Protein AF-A0A3D0S267-F1 (afdb_monomer)

Sequence (100 aa):
PPVKWPCFYGIDFATRAELIANGLDEEEIRASIGADSLGYISIEGMIEATRQPAESLCRACFTGEYPIALPDESLLGKHLLEATLASPTLGKALPVLNNP

pLDDT: mean 83.76, std 17.26, range [32.5, 98.25]

Radius of gyration: 18.21 Å; Cα contacts (8 Å, |Δi|>4): 74; chains: 1; bounding box: 31×50×39 Å

Foldseek 3Di:
DQQQQDDPPPDDDDHNVPRPVVPDDLVRSCVVVVHPDDDDDDPVNVCVVVVDPPLPDDDCRPVVDDPDDDPDPLCDDPCNVVVVVPDPPDDDDDPPPPDD

Solvent-accessible surface area (backbone atoms only — not comparable to full-atom values): 6618 Å² total; per-residue (Å²): 80,64,57,41,38,54,54,88,85,80,52,95,60,65,56,53,87,69,32,69,51,51,82,41,55,70,67,57,47,23,58,76,73,69,46,97,72,72,84,70,54,49,68,66,59,54,36,62,74,68,77,50,59,70,92,80,45,94,50,24,34,56,73,65,59,59,96,61,86,75,70,59,73,94,76,56,65,96,53,54,65,59,54,59,68,70,41,89,79,78,86,72,80,74,78,78,78,79,73,131

Nearest PDB structures (foldseek):
  6lbp-assembly1_A  TM=9.107E-01  e=2.230E-03  Arabidopsis thaliana

Mean predicted aligned error: 9.55 Å

Structure (mmCIF, N/CA/C/O backbone):
data_AF-A0A3D0S267-F1
#
_entry.id   AF-A0A3D0S267-F1
#
loop_
_atom_site.group_PDB
_atom_site.id
_atom_site.type_symbol
_atom_site.label_atom_id
_atom_site.label_alt_id
_atom_site.label_comp_id
_atom_site.label_asym_id
_atom_site.label_entity_id
_atom_site.label_seq_id
_atom_site.pdbx_PDB_ins_code
_atom_site.Cartn_x
_atom_site.Cartn_y
_atom_site.Cartn_z
_atom_site.occupancy
_atom_site.B_iso_or_equiv
_atom_site.auth_seq_id
_atom_site.auth_comp_id
_atom_site.auth_asym_id
_atom_site.auth_atom_id
_atom_site.pdbx_PDB_model_num
ATOM 1 N N . PRO A 1 1 ? 0.889 5.366 1.067 1.00 95.25 1 PRO A N 1
ATOM 2 C CA . PRO A 1 1 ? -0.311 4.931 0.323 1.00 95.25 1 PRO A CA 1
ATOM 3 C C . PRO A 1 1 ? -0.872 3.646 0.941 1.00 95.25 1 PRO A C 1
ATOM 5 O O . PRO A 1 1 ? -0.102 2.903 1.551 1.00 95.25 1 PRO A O 1
ATOM 8 N N . PRO A 1 2 ? -2.181 3.391 0.824 1.00 96.19 2 PRO A N 1
ATOM 9 C CA . PRO A 1 2 ? -2.790 2.151 1.298 1.00 96.19 2 PRO A CA 1
ATOM 10 C C . PRO A 1 2 ? -2.243 0.938 0.538 1.00 96.19 2 PRO A C 1
ATOM 12 O O . PRO A 1 2 ? -2.134 0.961 -0.688 1.00 96.19 2 PRO A O 1
ATOM 15 N N . VAL A 1 3 ? -1.918 -0.129 1.266 1.00 96.06 3 VAL A N 1
ATOM 16 C CA . VAL A 1 3 ? -1.491 -1.410 0.691 1.00 96.06 3 VA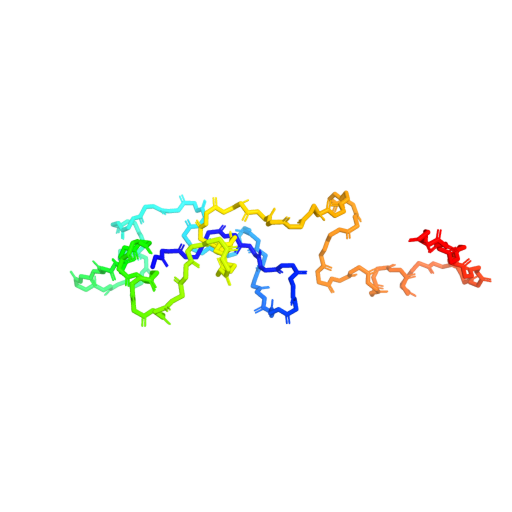L A CA 1
ATOM 17 C C . VAL A 1 3 ? -2.723 -2.188 0.236 1.00 96.06 3 VAL A C 1
ATOM 19 O O . VAL A 1 3 ? -3.509 -2.63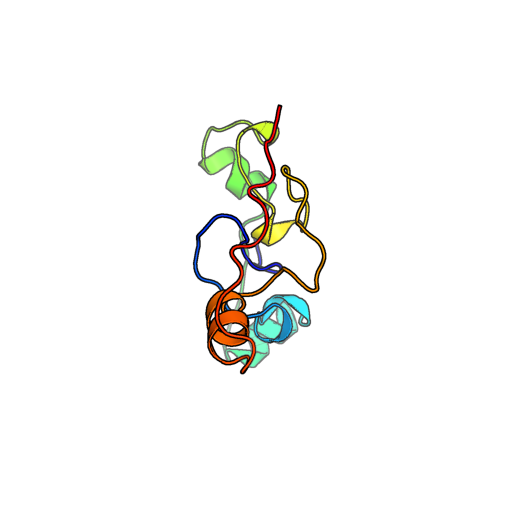5 1.067 1.00 96.06 3 VAL A O 1
ATOM 22 N N . LYS A 1 4 ? -2.888 -2.349 -1.079 1.00 94.69 4 LYS A N 1
ATOM 23 C CA . LYS A 1 4 ? -4.077 -2.979 -1.682 1.00 94.69 4 LYS A CA 1
ATOM 24 C C . LYS A 1 4 ? -3.782 -4.312 -2.365 1.00 94.69 4 LYS A C 1
ATOM 26 O O . LYS A 1 4 ? -4.703 -5.078 -2.634 1.00 94.69 4 LYS A O 1
ATOM 31 N N . TRP A 1 5 ? -2.508 -4.592 -2.633 1.00 94.44 5 TRP A N 1
ATOM 32 C CA . TRP A 1 5 ? -2.080 -5.753 -3.401 1.00 94.44 5 TRP A CA 1
ATOM 33 C C . TRP A 1 5 ? -0.964 -6.523 -2.679 1.00 94.44 5 TRP A C 1
ATOM 35 O O . TRP A 1 5 ? -0.092 -5.896 -2.067 1.00 94.44 5 TRP A O 1
ATOM 45 N N . PRO A 1 6 ? -0.967 -7.868 -2.734 1.00 93.12 6 PRO A N 1
ATOM 46 C CA . PRO A 1 6 ? 0.081 -8.689 -2.133 1.00 93.12 6 PRO A CA 1
ATOM 47 C C . PRO A 1 6 ? 1.413 -8.546 -2.880 1.00 93.12 6 PRO A C 1
ATOM 49 O O . PRO A 1 6 ? 1.452 -8.274 -4.078 1.00 93.12 6 PRO A O 1
ATOM 52 N N . CYS A 1 7 ? 2.537 -8.754 -2.201 1.00 92.12 7 CYS A N 1
ATOM 53 C CA . CYS A 1 7 ? 3.830 -8.798 -2.878 1.00 92.12 7 CYS A CA 1
ATOM 54 C C . CYS A 1 7 ? 4.093 -10.196 -3.461 1.00 92.12 7 CYS A C 1
ATOM 56 O O . CYS A 1 7 ? 3.888 -11.197 -2.782 1.00 92.12 7 CYS A O 1
ATOM 58 N N . PHE A 1 8 ? 4.624 -10.261 -4.685 1.00 90.00 8 PHE A N 1
ATOM 59 C CA . PHE A 1 8 ? 5.070 -11.514 -5.318 1.00 90.00 8 PHE A CA 1
ATOM 60 C C . PHE A 1 8 ? 6.594 -11.597 -5.486 1.00 90.00 8 PHE A C 1
ATOM 62 O O . PHE A 1 8 ? 7.104 -12.532 -6.092 1.00 90.00 8 PHE A O 1
ATOM 69 N N . TYR A 1 9 ? 7.337 -10.629 -4.940 1.00 90.00 9 TYR A N 1
ATOM 70 C CA . TYR A 1 9 ? 8.796 -10.524 -5.080 1.00 90.00 9 TYR A CA 1
ATOM 71 C C . TYR A 1 9 ? 9.541 -10.810 -3.768 1.00 90.00 9 TYR A C 1
ATOM 73 O O . TYR A 1 9 ? 10.648 -10.323 -3.558 1.00 90.00 9 TYR A O 1
ATOM 81 N N . GLY A 1 10 ? 8.930 -11.599 -2.878 1.00 86.81 10 GLY A N 1
ATOM 82 C CA . GLY A 1 10 ? 9.598 -12.153 -1.696 1.00 86.81 10 GLY A CA 1
ATOM 83 C C . GLY A 1 10 ? 9.335 -11.442 -0.367 1.00 86.81 10 GLY A C 1
ATOM 84 O O . GLY A 1 10 ? 9.944 -11.818 0.630 1.00 86.81 10 GLY A O 1
ATOM 85 N N . ILE A 1 11 ? 8.433 -10.455 -0.314 1.00 91.19 11 ILE A N 1
ATOM 86 C CA . ILE A 1 11 ? 7.963 -9.889 0.961 1.00 91.19 11 ILE A CA 1
ATOM 87 C C . ILE A 1 11 ? 6.694 -10.630 1.397 1.00 91.19 11 ILE A C 1
ATOM 89 O O . ILE A 1 11 ? 5.750 -10.731 0.615 1.00 91.19 11 ILE A O 1
ATOM 93 N N . ASP A 1 12 ? 6.665 -11.132 2.634 1.00 90.25 12 ASP A N 1
ATOM 94 C CA . ASP A 1 12 ? 5.509 -11.858 3.179 1.00 90.25 12 ASP A CA 1
ATOM 95 C C . ASP A 1 12 ? 4.339 -10.899 3.437 1.00 90.25 12 ASP A C 1
ATOM 97 O O . ASP A 1 12 ? 4.449 -9.957 4.224 1.00 90.25 12 ASP A O 1
ATOM 101 N N . PHE A 1 13 ? 3.230 -11.122 2.737 1.00 90.69 13 PHE A N 1
ATOM 102 C CA . PHE A 1 13 ? 1.997 -10.345 2.829 1.00 90.69 13 PHE A CA 1
ATOM 103 C C . PHE A 1 13 ? 0.838 -11.283 3.165 1.00 90.69 13 PHE A C 1
ATOM 105 O O . PHE A 1 13 ? 0.846 -12.460 2.799 1.00 90.69 13 PHE A O 1
ATOM 112 N N . ALA A 1 14 ? -0.192 -10.733 3.809 1.00 88.88 14 ALA A N 1
ATOM 113 C CA . ALA A 1 14 ? -1.486 -11.399 3.897 1.00 88.88 14 ALA A CA 1
ATOM 114 C C . ALA A 1 14 ? -2.092 -11.588 2.493 1.00 88.88 14 ALA A C 1
ATOM 116 O O . ALA A 1 14 ? -1.694 -10.923 1.527 1.00 88.88 14 ALA A O 1
ATOM 117 N N . THR A 1 15 ? -3.067 -12.488 2.368 1.00 86.94 15 THR A N 1
ATOM 118 C CA . THR A 1 15 ? -3.790 -12.652 1.105 1.00 86.94 15 THR A CA 1
ATOM 119 C C . THR A 1 15 ? -4.514 -11.361 0.739 1.00 86.94 15 THR A C 1
ATOM 121 O O . THR A 1 15 ? -4.833 -10.527 1.587 1.00 86.94 15 THR A O 1
ATOM 124 N N . ARG A 1 16 ? -4.834 -11.193 -0.546 1.00 86.62 16 ARG A N 1
ATOM 125 C CA . ARG A 1 16 ? -5.533 -9.995 -1.020 1.00 86.62 16 ARG A CA 1
ATOM 126 C C . ARG A 1 16 ? -6.858 -9.751 -0.278 1.00 86.62 16 ARG A C 1
ATOM 128 O O . ARG A 1 16 ? -7.189 -8.604 -0.002 1.00 86.62 16 ARG A O 1
ATOM 135 N N . ALA A 1 17 ? -7.586 -10.811 0.072 1.00 88.31 17 ALA A N 1
ATOM 136 C CA . ALA A 1 17 ? -8.840 -10.719 0.823 1.00 88.31 17 ALA A CA 1
ATOM 137 C C . ALA A 1 17 ? -8.647 -10.269 2.284 1.00 88.31 17 ALA A C 1
ATOM 139 O O . ALA A 1 17 ? -9.554 -9.685 2.865 1.00 88.31 17 ALA A O 1
ATOM 140 N N . GLU A 1 18 ? -7.474 -10.515 2.864 1.00 91.12 18 GLU A N 1
ATOM 141 C CA . GLU A 1 18 ? -7.138 -10.147 4.245 1.00 91.12 18 GLU A CA 1
ATOM 142 C C . GLU A 1 18 ? -6.560 -8.727 4.358 1.00 91.12 18 GLU A C 1
ATOM 144 O O . GLU A 1 18 ? -6.434 -8.190 5.459 1.00 91.12 18 GLU A O 1
ATOM 149 N N . LEU A 1 19 ? -6.208 -8.089 3.236 1.00 93.56 19 LEU A N 1
ATOM 150 C CA . LEU A 1 19 ? -5.753 -6.702 3.227 1.00 93.56 19 LEU A CA 1
ATOM 151 C C . LEU A 1 19 ? -6.932 -5.753 3.468 1.00 93.56 19 LEU A C 1
ATOM 153 O O . LEU A 1 19 ? -7.804 -5.595 2.616 1.00 93.56 19 LEU A O 1
ATOM 157 N N . ILE A 1 20 ? -6.902 -5.042 4.596 1.00 95.38 20 ILE A N 1
ATOM 158 C CA . ILE A 1 20 ? -7.968 -4.119 5.013 1.00 95.38 20 ILE A CA 1
ATOM 159 C C . ILE A 1 20 ? -8.303 -3.055 3.954 1.00 95.38 20 ILE A C 1
ATOM 161 O O . ILE A 1 20 ? -9.465 -2.727 3.742 1.00 95.38 20 ILE A O 1
ATOM 165 N N . ALA A 1 21 ? -7.297 -2.574 3.218 1.00 94.56 21 ALA A N 1
ATOM 166 C CA . ALA A 1 21 ? -7.469 -1.534 2.208 1.00 94.56 21 ALA A CA 1
ATOM 167 C C . ALA A 1 21 ? -7.815 -2.058 0.799 1.00 94.56 21 ALA A C 1
ATOM 169 O O . ALA A 1 21 ? -7.921 -1.264 -0.138 1.00 94.56 21 ALA A O 1
ATOM 170 N N . ASN A 1 22 ? -7.973 -3.377 0.620 1.00 90.19 22 ASN A N 1
ATOM 171 C CA . ASN A 1 22 ? -8.404 -3.963 -0.655 1.00 90.19 22 ASN A CA 1
ATOM 172 C C . ASN A 1 22 ? -9.927 -3.840 -0.878 1.00 90.19 22 ASN A C 1
ATOM 174 O O . ASN A 1 22 ? -10.368 -3.920 -2.021 1.00 90.19 22 ASN A O 1
ATOM 178 N N . GLY A 1 23 ? -10.721 -3.624 0.176 1.00 82.75 23 GLY A N 1
ATOM 179 C CA . GLY A 1 23 ? -12.185 -3.532 0.074 1.00 82.75 23 GLY A CA 1
ATOM 180 C C . GLY A 1 23 ? -12.828 -2.335 0.769 1.00 82.75 23 GLY A C 1
ATOM 181 O O . GLY A 1 23 ? -13.993 -2.071 0.501 1.00 82.75 23 GLY A O 1
ATOM 182 N N . LEU A 1 24 ? -12.088 -1.631 1.627 1.00 92.62 24 LEU A N 1
ATOM 183 C CA . LEU A 1 24 ? -12.595 -0.499 2.396 1.00 92.62 24 LEU A CA 1
ATOM 184 C C . LEU A 1 24 ? -11.989 0.819 1.911 1.00 92.62 24 LEU A C 1
ATOM 186 O O . LEU A 1 24 ? -10.820 0.867 1.502 1.00 92.62 24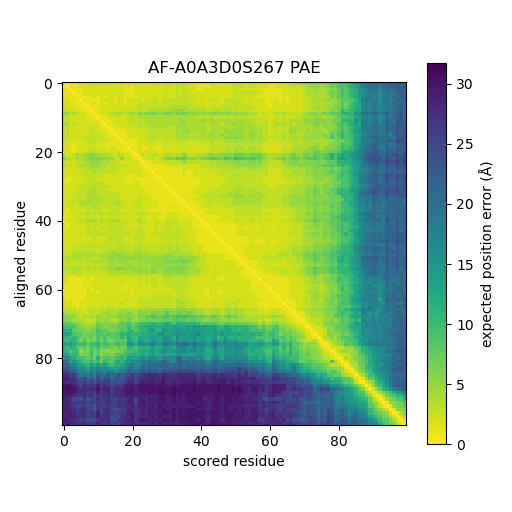 LEU A O 1
ATOM 190 N N . ASP A 1 25 ? -12.778 1.885 1.979 1.00 94.25 25 ASP A N 1
ATOM 191 C CA . ASP A 1 25 ? -12.280 3.248 1.842 1.00 94.25 25 ASP A CA 1
ATOM 192 C C . ASP A 1 25 ? -11.591 3.745 3.128 1.00 94.25 25 ASP A C 1
ATOM 194 O O . ASP A 1 25 ? -11.558 3.074 4.157 1.00 94.25 25 ASP A O 1
ATOM 198 N N . GLU A 1 26 ? -10.960 4.916 3.066 1.00 95.75 26 GLU A N 1
ATOM 199 C CA . GLU A 1 26 ? -10.178 5.448 4.187 1.00 95.75 26 GLU A CA 1
ATOM 200 C C . GLU A 1 26 ? -11.017 5.701 5.448 1.00 95.75 26 GLU A C 1
ATOM 202 O O . GLU A 1 26 ? -10.540 5.457 6.557 1.00 95.75 26 GLU A O 1
ATOM 207 N N . GLU A 1 27 ? -12.269 6.133 5.295 1.00 96.94 27 GLU A N 1
ATOM 208 C CA . GLU A 1 27 ? -13.155 6.420 6.422 1.00 96.94 27 GLU A CA 1
ATOM 209 C C . GLU A 1 27 ? -13.665 5.124 7.062 1.00 96.94 27 GLU A C 1
ATOM 211 O O . GLU A 1 27 ? -13.690 4.994 8.289 1.00 96.94 27 GLU A O 1
ATOM 216 N N . GLU A 1 28 ? -13.984 4.121 6.246 1.00 97.56 28 GLU A N 1
ATOM 217 C CA . GLU A 1 28 ? -14.319 2.774 6.704 1.00 97.56 28 GLU A CA 1
ATOM 218 C C . GLU A 1 28 ? -13.143 2.123 7.445 1.00 97.56 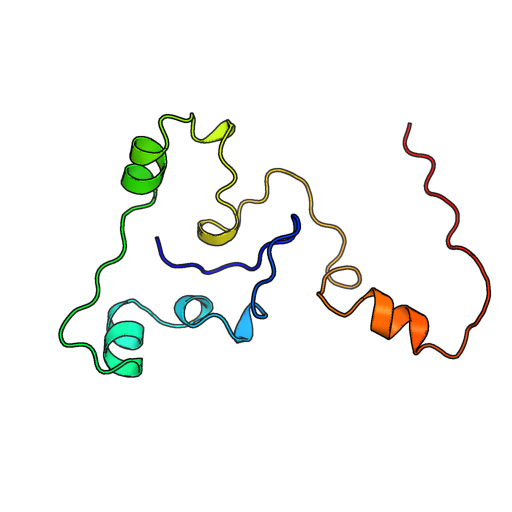28 GLU A C 1
ATOM 220 O O . GLU A 1 28 ? -13.328 1.538 8.517 1.00 97.56 28 GLU A O 1
ATOM 225 N N . ILE A 1 29 ? -11.916 2.267 6.929 1.00 97.69 29 ILE A N 1
ATOM 226 C CA . ILE A 1 29 ? -10.712 1.770 7.604 1.00 97.69 29 ILE A CA 1
ATOM 227 C C . ILE A 1 29 ? -10.531 2.492 8.939 1.00 97.69 29 ILE A C 1
ATOM 229 O O . ILE A 1 29 ? -10.362 1.820 9.958 1.00 97.69 29 ILE A O 1
ATOM 233 N N . ARG A 1 30 ? -10.612 3.831 8.965 1.00 98.25 30 ARG A N 1
ATOM 234 C CA . ARG A 1 30 ? -10.513 4.639 10.193 1.00 98.25 30 ARG A CA 1
ATOM 235 C C . ARG A 1 30 ? -11.499 4.151 11.254 1.00 98.25 30 ARG A C 1
ATOM 237 O O . ARG A 1 30 ? -11.109 3.938 12.404 1.00 98.25 30 ARG A O 1
ATOM 244 N N . ALA A 1 31 ? -12.757 3.949 10.863 1.00 98.00 31 ALA A N 1
ATOM 245 C CA . ALA A 1 31 ? -13.802 3.459 11.751 1.00 98.00 31 ALA A CA 1
ATOM 246 C C . ALA A 1 31 ? -13.511 2.034 12.250 1.00 98.00 31 ALA A C 1
ATOM 248 O O . ALA A 1 31 ? -13.646 1.771 13.444 1.00 98.00 31 ALA A O 1
ATOM 249 N N . SER A 1 32 ? -13.059 1.134 11.370 1.00 96.81 32 SER A N 1
ATOM 250 C CA . SER A 1 32 ? -12.778 -0.268 11.716 1.00 96.81 32 SER A CA 1
ATOM 251 C C . SER A 1 32 ? -11.665 -0.434 12.758 1.00 96.81 32 SER A C 1
ATOM 253 O O . SER A 1 32 ? -11.732 -1.340 13.587 1.00 96.81 32 SER A O 1
ATOM 255 N N . ILE A 1 33 ? -10.669 0.459 12.753 1.00 96.88 33 ILE A N 1
ATOM 256 C CA . ILE A 1 33 ? -9.565 0.455 13.724 1.00 96.88 33 ILE A CA 1
ATOM 257 C C . ILE A 1 33 ? -9.850 1.325 14.959 1.00 96.88 33 ILE A C 1
ATOM 259 O O . ILE A 1 33 ? -9.034 1.358 15.877 1.00 96.88 33 ILE A O 1
ATOM 263 N N . GLY A 1 34 ? -10.984 2.036 14.991 1.00 97.50 34 GLY A N 1
ATOM 264 C CA . GLY A 1 34 ? -11.380 2.905 16.102 1.00 97.50 34 GLY A CA 1
ATOM 265 C C . GLY A 1 34 ? -10.509 4.154 16.277 1.00 97.50 34 GLY A C 1
ATOM 266 O O . GLY A 1 34 ? -10.367 4.634 17.398 1.00 97.50 34 GLY A O 1
ATOM 267 N N . ALA A 1 35 ? -9.90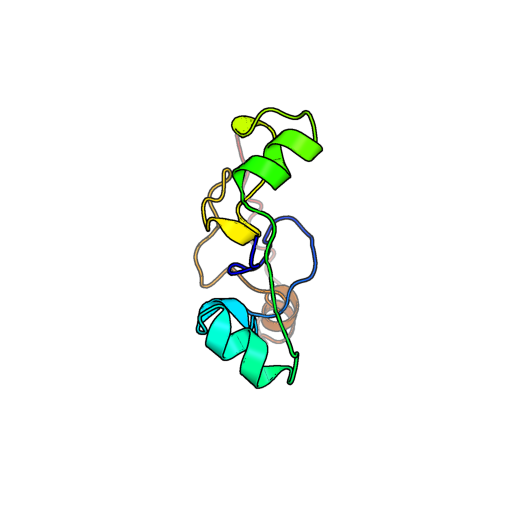1 4.666 15.204 1.00 97.88 35 ALA A N 1
ATOM 268 C CA . ALA A 1 35 ? -9.027 5.840 15.271 1.00 97.88 35 ALA A CA 1
ATOM 269 C C . ALA A 1 35 ? -9.816 7.153 15.159 1.00 97.88 35 ALA A C 1
ATOM 271 O O . ALA A 1 35 ? -10.781 7.228 14.406 1.00 97.88 35 ALA A O 1
ATOM 272 N N . ASP A 1 36 ? -9.375 8.228 15.818 1.00 98.25 36 ASP A N 1
ATOM 273 C CA . ASP A 1 36 ? -9.992 9.560 15.671 1.00 98.25 36 ASP A CA 1
ATOM 274 C C . ASP A 1 36 ? -9.768 10.164 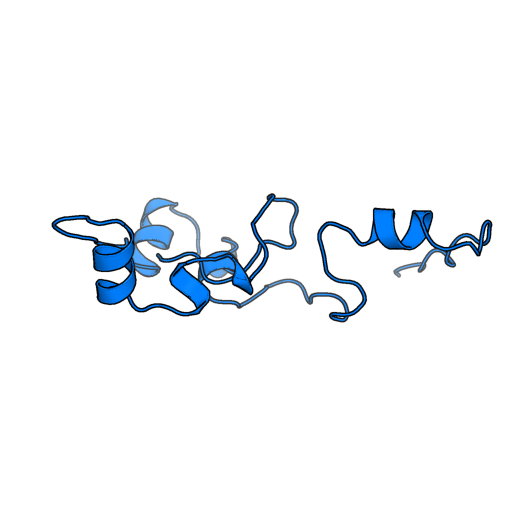14.275 1.00 98.25 36 ASP A C 1
ATOM 276 O O . ASP A 1 36 ? -10.608 10.890 13.749 1.00 98.25 36 ASP A O 1
ATOM 280 N N . SER A 1 37 ? -8.629 9.846 13.658 1.00 97.81 37 SER A N 1
ATOM 281 C CA . SER A 1 37 ? -8.274 10.247 12.297 1.00 97.81 37 SER A CA 1
ATOM 282 C C . SER A 1 37 ? -7.373 9.195 11.654 1.00 97.81 37 SER A C 1
ATOM 284 O O . SER A 1 37 ? -6.679 8.448 12.347 1.00 97.81 37 SER A O 1
ATOM 286 N N . LEU A 1 38 ? -7.390 9.139 10.327 1.00 97.81 38 LEU A N 1
ATOM 287 C CA . LEU A 1 38 ? -6.492 8.330 9.513 1.00 97.81 38 LEU A CA 1
ATOM 288 C C . LEU A 1 38 ? -6.002 9.201 8.357 1.00 97.81 38 LEU A C 1
ATOM 290 O O . LEU A 1 38 ? -6.719 10.091 7.910 1.00 97.81 38 LEU A O 1
ATOM 294 N N . GLY A 1 39 ? -4.763 8.977 7.933 1.00 96.31 39 GLY A N 1
ATOM 295 C CA . GLY A 1 39 ? -4.177 9.654 6.787 1.00 96.31 39 GLY A CA 1
ATOM 296 C C . GLY A 1 39 ? -3.120 8.771 6.148 1.00 96.31 39 GLY A C 1
ATOM 297 O O . GLY A 1 39 ? -2.190 8.316 6.820 1.00 96.31 39 GLY A O 1
ATOM 298 N N . TYR A 1 40 ? -3.234 8.537 4.844 1.00 96.94 40 TYR A N 1
ATOM 299 C CA . TYR A 1 40 ? -2.188 7.875 4.069 1.00 96.94 40 TYR A CA 1
ATOM 300 C C . TYR A 1 40 ? -1.272 8.899 3.394 1.00 96.94 40 TYR A C 1
ATOM 302 O O . TYR A 1 40 ? -1.728 9.880 2.817 1.00 96.94 40 TYR A O 1
ATOM 310 N N . ILE A 1 41 ? 0.039 8.633 3.369 1.00 96.12 41 ILE A N 1
ATOM 311 C CA . ILE A 1 41 ? 0.944 9.359 2.462 1.00 96.12 41 ILE A CA 1
ATOM 312 C C . ILE A 1 41 ? 0.535 9.099 1.003 1.00 96.12 41 ILE A C 1
ATOM 314 O O . ILE A 1 41 ? 0.186 7.963 0.660 1.00 96.12 41 ILE A O 1
ATOM 318 N N . SER A 1 42 ? 0.597 10.119 0.143 1.00 96.56 42 SER A N 1
ATOM 319 C CA . SER A 1 42 ? 0.329 9.969 -1.293 1.00 96.56 42 SER A CA 1
ATOM 320 C C . SER A 1 42 ? 1.359 9.061 -1.976 1.00 96.56 42 SER A C 1
ATOM 322 O O . SER A 1 42 ? 2.440 8.790 -1.440 1.00 96.56 42 SER A O 1
ATOM 324 N N . ILE A 1 43 ? 1.027 8.548 -3.165 1.00 95.81 43 ILE A N 1
ATOM 325 C CA . ILE A 1 43 ? 1.978 7.753 -3.956 1.00 95.81 43 ILE A CA 1
ATOM 326 C C . ILE A 1 43 ? 3.153 8.635 -4.381 1.00 95.81 43 ILE A C 1
ATOM 328 O O . ILE A 1 43 ? 4.302 8.210 -4.285 1.00 95.81 43 ILE A O 1
ATOM 332 N N . GLU A 1 44 ? 2.865 9.866 -4.785 1.00 96.44 44 GLU A N 1
ATOM 333 C CA . GLU A 1 44 ? 3.823 10.869 -5.238 1.00 96.44 44 GLU A CA 1
ATOM 334 C C . GLU A 1 44 ? 4.779 11.250 -4.106 1.00 96.44 44 GLU A C 1
ATOM 336 O O . GLU A 1 44 ?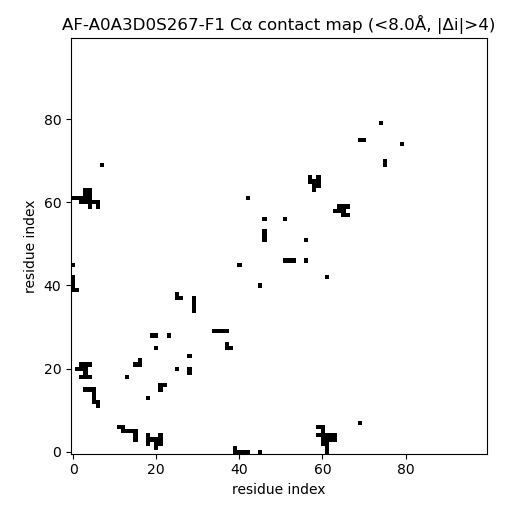 5.994 11.178 -4.280 1.00 96.44 44 GLU A O 1
ATOM 341 N N . GLY A 1 45 ? 4.247 11.543 -2.914 1.00 97.19 45 GLY A N 1
ATOM 342 C CA . GLY A 1 45 ? 5.061 11.870 -1.743 1.00 97.19 45 GLY A CA 1
ATOM 343 C C . GLY A 1 45 ? 5.930 10.695 -1.292 1.00 97.19 45 GLY A C 1
ATOM 344 O O . GLY A 1 45 ? 7.077 10.883 -0.890 1.00 97.19 45 GLY A O 1
ATOM 345 N N . MET A 1 46 ? 5.424 9.461 -1.414 1.00 96.94 46 MET A N 1
ATOM 346 C CA . MET A 1 46 ? 6.227 8.263 -1.168 1.00 96.94 46 MET A CA 1
ATOM 347 C C . MET A 1 46 ? 7.367 8.120 -2.190 1.00 96.94 46 MET A C 1
ATOM 349 O O . MET A 1 46 ? 8.478 7.793 -1.784 1.00 96.94 46 MET A O 1
ATOM 353 N N . ILE A 1 47 ? 7.130 8.364 -3.489 1.00 96.75 47 ILE A N 1
ATOM 354 C CA . ILE A 1 47 ? 8.186 8.339 -4.526 1.00 96.75 47 ILE A CA 1
ATOM 355 C C . ILE A 1 47 ? 9.267 9.353 -4.190 1.00 96.75 47 ILE A C 1
ATOM 357 O O . ILE A 1 47 ? 10.439 8.991 -4.085 1.00 96.75 47 ILE A O 1
ATOM 361 N N . GLU A 1 48 ? 8.861 10.605 -3.995 1.00 97.06 48 GLU A N 1
ATOM 362 C CA . GLU A 1 48 ? 9.763 11.725 -3.754 1.00 97.06 48 GLU A CA 1
ATOM 363 C C . GLU A 1 48 ? 10.682 11.449 -2.557 1.00 97.06 48 GLU A C 1
ATOM 365 O O . GLU A 1 48 ? 11.902 11.607 -2.654 1.00 97.06 48 GLU A O 1
ATOM 370 N N . ALA A 1 49 ? 10.123 10.914 -1.467 1.00 97.31 49 ALA A N 1
ATOM 371 C CA . ALA A 1 49 ? 10.870 10.573 -0.260 1.00 97.31 49 ALA A CA 1
ATOM 372 C C . ALA A 1 49 ? 11.986 9.534 -0.490 1.00 97.31 49 ALA A C 1
ATOM 374 O O . ALA A 1 49 ? 13.009 9.566 0.197 1.00 97.31 49 ALA A O 1
ATOM 375 N N . THR A 1 50 ? 11.832 8.624 -1.460 1.00 96.19 50 THR A N 1
ATOM 376 C CA . THR A 1 50 ? 12.869 7.621 -1.771 1.00 96.19 50 THR A CA 1
ATOM 377 C C . THR A 1 50 ? 14.050 8.191 -2.553 1.00 96.19 50 THR A C 1
ATOM 379 O O . THR A 1 50 ? 15.114 7.570 -2.571 1.00 96.19 50 THR A O 1
ATOM 382 N N . ARG A 1 51 ? 13.888 9.360 -3.194 1.00 96.44 51 ARG A N 1
ATOM 383 C CA . ARG A 1 51 ? 14.842 9.929 -4.165 1.00 96.44 51 ARG A CA 1
ATOM 384 C C . ARG A 1 51 ? 15.178 8.979 -5.325 1.00 96.44 51 ARG A C 1
ATOM 386 O O . ARG A 1 51 ? 16.250 9.088 -5.917 1.00 96.44 51 ARG A O 1
ATOM 393 N N . GLN A 1 52 ? 14.275 8.050 -5.637 1.00 95.69 52 GLN A N 1
ATOM 394 C CA . GLN A 1 52 ? 14.378 7.135 -6.771 1.00 95.69 52 GLN A CA 1
ATOM 395 C C . GLN A 1 52 ? 13.335 7.502 -7.835 1.00 95.69 52 GLN A C 1
ATOM 397 O O . GLN A 1 52 ? 12.215 7.878 -7.476 1.00 95.69 52 GLN A O 1
ATOM 402 N N . PRO A 1 53 ? 13.656 7.364 -9.134 1.00 94.19 53 PRO A N 1
ATOM 403 C CA . PRO A 1 53 ? 12.661 7.455 -10.198 1.00 94.19 53 PRO A CA 1
ATOM 404 C C . PRO A 1 53 ? 11.547 6.422 -10.008 1.00 94.19 53 PRO A C 1
ATOM 406 O O . PRO A 1 53 ? 11.788 5.312 -9.518 1.00 94.19 53 PRO A O 1
ATOM 409 N N . ALA A 1 54 ? 10.326 6.760 -10.423 1.00 92.88 54 ALA A N 1
ATOM 410 C CA . ALA A 1 54 ? 9.168 5.889 -10.254 1.00 92.88 54 ALA A CA 1
ATOM 411 C C . ALA A 1 54 ? 9.337 4.543 -10.981 1.00 92.88 54 ALA A C 1
ATOM 413 O O . ALA A 1 54 ? 8.861 3.518 -10.496 1.00 92.88 54 ALA A O 1
ATOM 414 N N . GLU A 1 55 ? 10.060 4.550 -12.097 1.00 92.25 55 GLU A N 1
ATOM 415 C CA . GLU A 1 55 ? 10.346 3.413 -12.972 1.00 92.25 55 GLU A CA 1
ATOM 416 C C . GLU A 1 55 ? 11.359 2.442 -12.351 1.00 92.25 55 GLU A C 1
ATOM 418 O O . GLU A 1 55 ? 11.416 1.274 -12.721 1.00 92.25 55 GLU A O 1
ATOM 423 N N . SER A 1 56 ? 12.163 2.918 -11.395 1.00 94.19 56 SER A N 1
ATOM 424 C CA . SER A 1 56 ? 13.162 2.122 -10.666 1.00 94.19 56 SER A CA 1
ATOM 425 C C . SER A 1 56 ? 12.700 1.742 -9.255 1.00 94.19 56 SER A C 1
ATOM 427 O O . SER A 1 56 ? 13.470 1.181 -8.478 1.00 94.19 56 SER A O 1
ATOM 429 N N . LEU A 1 57 ? 11.442 2.035 -8.913 1.00 94.19 57 LEU A N 1
ATOM 430 C CA . LEU A 1 57 ? 10.849 1.743 -7.616 1.00 94.19 57 LEU A CA 1
ATOM 431 C C . LEU A 1 57 ? 9.617 0.856 -7.794 1.00 94.19 57 LEU A C 1
ATOM 433 O O . LEU A 1 57 ? 8.581 1.303 -8.287 1.00 94.19 57 LEU A O 1
ATOM 437 N N . CYS A 1 58 ? 9.698 -0.392 -7.327 1.00 94.88 58 CYS A N 1
ATOM 438 C CA . CYS A 1 58 ? 8.531 -1.267 -7.296 1.00 94.88 58 CYS A CA 1
ATOM 439 C C . CYS A 1 58 ? 7.428 -0.650 -6.421 1.00 94.88 58 CYS A C 1
ATOM 441 O O . CYS A 1 58 ? 7.638 -0.341 -5.248 1.00 94.88 58 CYS A O 1
ATOM 443 N N . ARG A 1 59 ? 6.240 -0.492 -7.008 1.00 96.00 59 ARG A N 1
ATOM 444 C CA . ARG A 1 59 ? 5.053 0.116 -6.384 1.00 96.00 59 ARG A CA 1
ATOM 445 C C . ARG A 1 59 ? 3.805 -0.755 -6.452 1.00 96.00 59 ARG A C 1
ATOM 447 O O . ARG A 1 59 ? 2.725 -0.318 -6.058 1.00 96.00 59 ARG A O 1
ATOM 454 N N . ALA A 1 60 ? 3.975 -1.998 -6.888 1.00 95.62 60 ALA A N 1
ATOM 455 C CA . ALA A 1 60 ? 2.882 -2.909 -7.184 1.00 95.62 60 ALA A CA 1
ATOM 456 C C . ALA A 1 60 ? 1.960 -3.155 -5.980 1.00 95.62 60 ALA A C 1
ATOM 458 O O . ALA A 1 60 ? 0.750 -3.195 -6.148 1.00 95.62 60 ALA A O 1
ATOM 459 N N . CYS A 1 61 ? 2.494 -3.205 -4.753 1.00 95.38 61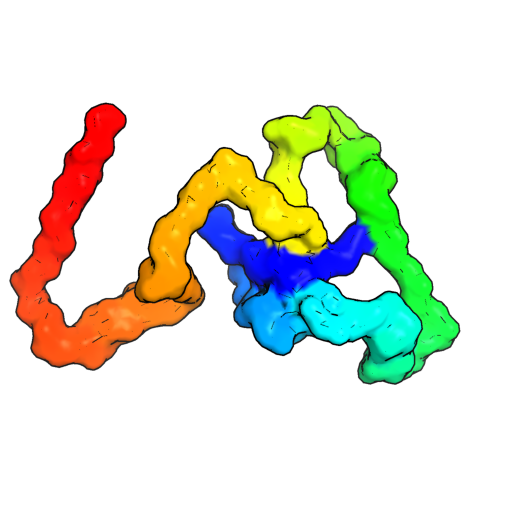 CYS A N 1
ATOM 460 C CA . CYS A 1 61 ? 1.680 -3.392 -3.543 1.00 95.38 61 CYS A CA 1
ATOM 461 C C . CYS A 1 61 ? 0.636 -2.275 -3.318 1.00 95.38 61 CYS A C 1
ATOM 463 O O . CYS A 1 61 ? -0.341 -2.464 -2.590 1.00 95.38 61 CYS A O 1
ATOM 465 N N . PHE A 1 62 ? 0.835 -1.109 -3.939 1.00 95.38 62 PHE A N 1
ATOM 466 C CA . PHE A 1 62 ? -0.055 0.047 -3.851 1.00 95.38 62 PHE A CA 1
ATOM 467 C C . PHE A 1 62 ? -0.872 0.245 -5.134 1.00 95.38 62 PHE A C 1
ATOM 469 O O . PHE A 1 62 ? -2.064 0.531 -5.051 1.00 95.38 62 PHE A O 1
ATOM 476 N N . THR A 1 63 ? -0.252 0.085 -6.310 1.00 94.38 63 THR A N 1
ATOM 477 C CA . THR A 1 63 ? -0.883 0.365 -7.615 1.00 94.38 63 THR A CA 1
ATOM 478 C C . THR A 1 63 ? -1.517 -0.855 -8.278 1.00 94.38 63 THR A C 1
ATOM 480 O O . THR A 1 63 ? -2.434 -0.702 -9.074 1.00 94.38 63 THR A O 1
ATOM 483 N N . GLY A 1 64 ? -1.045 -2.061 -7.963 1.00 93.19 64 GLY A N 1
ATOM 484 C CA . GLY A 1 64 ? -1.369 -3.289 -8.695 1.00 93.19 64 GLY A CA 1
ATOM 485 C C . GLY A 1 64 ? -0.587 -3.455 -10.000 1.00 93.19 64 GLY A C 1
ATOM 486 O O . GLY A 1 64 ? -0.768 -4.445 -10.700 1.00 93.19 64 GLY A O 1
ATOM 487 N N . GLU A 1 65 ? 0.301 -2.515 -10.331 1.00 93.50 65 GLU A N 1
ATOM 488 C CA . GLU A 1 65 ? 1.127 -2.567 -11.537 1.00 93.50 65 GLU A CA 1
ATOM 489 C C . GLU A 1 65 ? 2.440 -3.291 -11.232 1.00 93.50 65 GLU A C 1
ATOM 491 O O . GLU A 1 65 ? 3.356 -2.732 -10.621 1.00 93.50 65 GLU A O 1
ATOM 496 N N . TYR A 1 66 ? 2.523 -4.556 -11.642 1.00 92.62 66 TYR A N 1
ATOM 497 C CA . TYR A 1 66 ? 3.711 -5.390 -11.479 1.00 92.62 66 TYR A CA 1
ATOM 498 C C . TYR A 1 66 ? 4.633 -5.226 -12.696 1.00 92.62 66 TYR A C 1
ATOM 500 O O . TYR A 1 66 ? 4.236 -5.592 -13.801 1.00 92.62 66 TYR A O 1
ATOM 508 N N . PRO A 1 67 ? 5.869 -4.707 -12.524 1.00 88.75 67 PRO A N 1
ATOM 509 C CA . PRO A 1 67 ? 6.787 -4.491 -13.650 1.00 88.75 67 PRO A CA 1
ATOM 510 C C . PRO A 1 67 ? 7.262 -5.786 -14.318 1.00 88.75 67 PRO A C 1
ATOM 512 O O . PRO A 1 67 ? 7.706 -5.771 -15.462 1.00 88.75 67 PRO A O 1
ATOM 515 N N . ILE A 1 68 ? 7.197 -6.899 -13.587 1.00 89.50 68 ILE A N 1
ATOM 516 C CA . ILE A 1 68 ? 7.513 -8.238 -14.067 1.00 89.50 68 ILE A CA 1
ATOM 517 C C . ILE A 1 68 ? 6.192 -8.996 -14.118 1.00 89.50 68 ILE A C 1
ATOM 519 O O . ILE A 1 68 ? 5.426 -8.978 -13.154 1.00 89.50 68 ILE A O 1
ATOM 523 N N . ALA A 1 69 ? 5.927 -9.646 -15.251 1.00 87.31 69 ALA A N 1
ATOM 524 C CA . ALA A 1 69 ? 4.717 -10.430 -15.426 1.00 87.31 69 ALA A CA 1
ATOM 525 C C . ALA A 1 69 ? 4.621 -11.509 -14.343 1.00 87.31 69 ALA A C 1
ATOM 527 O O . ALA A 1 69 ? 5.582 -12.234 -14.072 1.00 87.31 69 ALA A O 1
ATOM 528 N N . LEU A 1 70 ? 3.446 -11.599 -13.731 1.00 86.06 70 LEU A N 1
ATOM 529 C CA . LEU A 1 70 ? 3.149 -12.652 -12.777 1.00 86.06 70 LEU A CA 1
ATOM 530 C C . LEU A 1 70 ? 2.797 -13.943 -13.531 1.00 86.06 70 LEU A C 1
ATOM 532 O O . LEU A 1 70 ? 2.215 -13.870 -14.618 1.00 86.06 70 LEU A O 1
ATOM 536 N N . PRO A 1 71 ? 3.145 -15.119 -12.983 1.00 81.50 71 PRO A N 1
ATOM 537 C CA . PRO A 1 71 ? 2.645 -16.386 -13.498 1.00 81.50 71 PRO A CA 1
ATOM 538 C C . PRO A 1 71 ? 1.119 -16.477 -13.343 1.00 81.50 71 PRO A C 1
ATOM 540 O O . PRO A 1 71 ? 0.495 -15.653 -12.675 1.00 81.50 71 PRO A O 1
ATOM 543 N N . ASP A 1 72 ? 0.529 -17.492 -13.975 1.00 80.06 72 ASP A N 1
ATOM 544 C CA . ASP A 1 72 ? -0.902 -17.788 -13.870 1.00 80.06 72 ASP A CA 1
ATOM 545 C C . ASP A 1 72 ? -1.361 -17.858 -12.402 1.00 80.06 72 ASP A C 1
ATOM 547 O O . ASP A 1 72 ? -0.612 -18.321 -11.540 1.00 80.06 72 ASP A O 1
ATOM 551 N N . GLU A 1 73 ? -2.594 -17.435 -12.113 1.00 71.88 73 GLU A N 1
ATOM 552 C CA . GLU A 1 73 ? -3.132 -17.408 -10.746 1.00 71.88 73 GLU A CA 1
ATOM 553 C C . GLU A 1 73 ? -3.106 -18.779 -10.057 1.00 71.88 73 GLU A C 1
ATOM 555 O O . GLU A 1 73 ? -2.914 -18.850 -8.844 1.00 71.88 73 GLU A O 1
ATOM 560 N N . SER A 1 74 ? -3.213 -19.875 -10.815 1.00 71.81 74 SER A N 1
ATOM 561 C CA . SER A 1 74 ? -3.071 -21.242 -10.290 1.00 71.81 74 SER A CA 1
ATOM 562 C C . SER A 1 74 ? -1.667 -21.558 -9.754 1.00 71.81 74 SER A C 1
ATOM 564 O O . SER A 1 74 ? -1.494 -22.497 -8.977 1.00 71.81 74 SER A O 1
ATOM 566 N N . LEU A 1 75 ? -0.673 -20.765 -10.154 1.00 72.38 75 LEU A N 1
ATOM 567 C CA . LEU A 1 75 ? 0.730 -20.840 -9.757 1.00 72.38 75 LEU A CA 1
ATOM 568 C C . LEU A 1 75 ? 1.141 -19.636 -8.895 1.00 72.38 75 LEU A C 1
ATOM 570 O O . LEU A 1 75 ? 2.333 -19.348 -8.775 1.00 72.38 75 LEU A O 1
ATOM 574 N N . LEU A 1 76 ? 0.175 -18.928 -8.298 1.00 73.56 76 LEU A N 1
ATOM 575 C CA . LEU A 1 76 ? 0.398 -17.833 -7.356 1.00 73.56 76 LEU A CA 1
ATOM 576 C C . LEU A 1 76 ? -0.081 -18.220 -5.953 1.00 73.56 76 LEU A C 1
ATOM 578 O O . LEU A 1 76 ? -1.159 -18.777 -5.769 1.00 73.56 76 LEU A O 1
ATOM 582 N N . GLY A 1 77 ? 0.717 -17.894 -4.934 1.00 69.38 77 GLY A N 1
ATOM 583 C CA . GLY A 1 77 ? 0.323 -18.076 -3.540 1.00 69.38 77 GLY A CA 1
ATOM 584 C C . GLY A 1 77 ? 1.451 -18.536 -2.625 1.00 69.38 77 GLY A C 1
ATOM 585 O O . GLY A 1 77 ? 2.392 -19.212 -3.034 1.00 69.38 77 GLY A O 1
ATOM 586 N N . LYS A 1 78 ? 1.321 -18.187 -1.344 1.00 69.56 78 LYS A N 1
ATOM 587 C CA . LYS A 1 78 ? 2.278 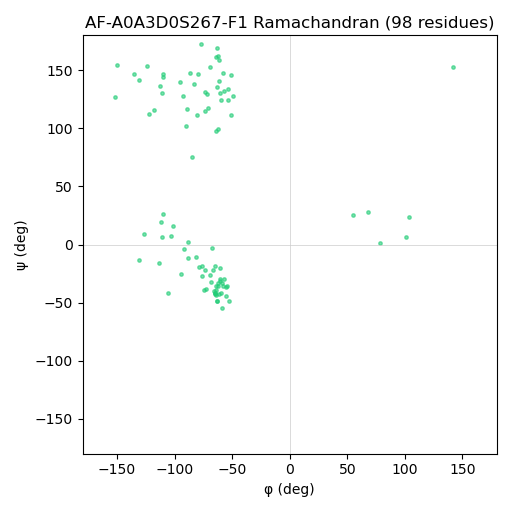-18.545 -0.289 1.00 69.56 78 LYS A CA 1
ATOM 588 C C . LYS A 1 78 ? 2.459 -20.058 -0.139 1.00 69.56 78 LYS A C 1
ATOM 590 O O . LYS A 1 78 ? 3.560 -20.495 0.157 1.00 69.56 78 LYS A O 1
ATOM 595 N N . HIS A 1 79 ? 1.391 -20.823 -0.379 1.00 71.62 79 HIS A N 1
ATOM 596 C CA . HIS A 1 79 ? 1.324 -22.257 -0.091 1.00 71.62 79 HIS A CA 1
ATOM 597 C C . HIS A 1 79 ? 1.515 -23.171 -1.307 1.00 71.62 79 HIS A C 1
ATOM 599 O O . HIS A 1 79 ? 1.144 -24.344 -1.268 1.00 71.62 79 HIS A O 1
ATOM 605 N N . LEU A 1 80 ? 2.036 -22.649 -2.420 1.00 73.25 80 LEU A N 1
ATOM 606 C CA . LEU A 1 80 ? 2.173 -23.425 -3.656 1.00 73.25 80 LEU A CA 1
ATOM 607 C C . LEU A 1 80 ? 3.054 -24.660 -3.478 1.00 73.25 80 LEU A C 1
ATOM 609 O O . LEU A 1 80 ? 2.737 -25.734 -3.991 1.00 73.25 80 LEU A O 1
ATOM 613 N N . LEU A 1 81 ? 4.159 -24.522 -2.748 1.00 72.12 81 LEU A N 1
ATOM 614 C CA . LEU A 1 81 ? 5.087 -25.627 -2.539 1.00 72.12 81 LEU A CA 1
ATOM 615 C C . LEU A 1 81 ? 4.486 -26.659 -1.587 1.00 72.12 81 LEU A C 1
ATOM 617 O O . LEU A 1 81 ? 4.603 -27.852 -1.833 1.00 72.12 81 LEU A O 1
ATOM 621 N N . GLU A 1 82 ? 3.769 -26.222 -0.559 1.00 74.06 82 GLU A N 1
ATOM 622 C CA . GLU A 1 82 ? 3.066 -27.082 0.388 1.00 74.06 82 GLU A CA 1
ATOM 623 C C . GLU A 1 82 ? 1.936 -27.856 -0.297 1.00 74.06 82 GLU A C 1
ATOM 625 O O . GLU A 1 82 ? 1.803 -29.057 -0.076 1.00 74.06 82 GLU A O 1
ATOM 630 N N . ALA A 1 83 ? 1.179 -27.212 -1.190 1.00 65.69 83 ALA A N 1
ATOM 631 C CA . ALA A 1 83 ? 0.170 -27.874 -2.013 1.00 65.69 83 ALA A CA 1
ATOM 632 C C . ALA A 1 83 ? 0.800 -28.897 -2.974 1.00 65.69 83 ALA A C 1
ATOM 634 O O . ALA A 1 83 ? 0.276 -29.999 -3.145 1.00 65.69 83 ALA A O 1
ATOM 635 N N . THR A 1 84 ? 1.959 -28.568 -3.552 1.00 63.06 84 THR A N 1
ATOM 636 C CA . THR A 1 84 ? 2.718 -29.483 -4.420 1.00 63.06 84 THR A CA 1
ATOM 637 C C . THR A 1 84 ? 3.249 -30.689 -3.633 1.00 63.06 84 THR A C 1
ATOM 639 O O . THR A 1 84 ? 3.197 -31.814 -4.125 1.00 63.06 84 THR A O 1
ATOM 642 N N . LEU A 1 85 ? 3.719 -30.479 -2.399 1.00 60.91 85 LEU A N 1
ATOM 643 C CA . LEU A 1 85 ? 4.257 -31.520 -1.515 1.00 60.91 85 LEU A CA 1
ATOM 644 C C . LEU A 1 85 ? 3.166 -32.389 -0.864 1.00 60.91 85 LEU A C 1
ATOM 646 O O . LEU A 1 85 ? 3.427 -33.548 -0.551 1.00 60.91 85 LEU A O 1
ATOM 650 N N . ALA A 1 86 ? 1.956 -31.856 -0.671 1.00 58.16 86 ALA A N 1
ATOM 651 C CA . ALA A 1 86 ? 0.802 -32.584 -0.139 1.00 58.16 86 ALA A CA 1
ATOM 652 C C . ALA A 1 86 ? 0.065 -33.427 -1.200 1.00 58.16 86 ALA A C 1
ATOM 654 O O . ALA A 1 86 ? -0.796 -34.239 -0.853 1.00 58.16 86 ALA A O 1
ATOM 655 N N . SER A 1 87 ? 0.390 -33.258 -2.486 1.00 49.34 87 SER A N 1
ATOM 656 C CA . SER A 1 87 ? -0.173 -34.069 -3.566 1.00 49.34 87 SER A CA 1
ATOM 657 C C . SER A 1 87 ? 0.436 -35.484 -3.566 1.00 49.34 87 SER A C 1
ATOM 659 O O . SER A 1 87 ? 1.661 -35.621 -3.566 1.00 49.34 87 SER A O 1
ATOM 661 N N . PRO A 1 88 ? -0.368 -36.566 -3.628 1.00 49.66 88 PRO A N 1
ATOM 662 C CA . PRO A 1 88 ? 0.123 -37.950 -3.579 1.00 49.66 88 PRO A CA 1
ATOM 663 C C . PRO A 1 88 ? 0.956 -38.374 -4.806 1.00 49.66 88 PRO A C 1
ATOM 665 O O . PRO A 1 88 ? 1.482 -39.488 -4.844 1.00 49.66 88 PRO A O 1
ATOM 668 N N . THR A 1 89 ? 1.111 -37.517 -5.819 1.00 51.19 89 THR A N 1
ATOM 669 C CA . THR A 1 89 ? 1.950 -37.779 -6.996 1.00 51.19 89 THR A CA 1
ATOM 670 C C . THR A 1 89 ? 3.408 -37.418 -6.730 1.00 51.19 89 THR A C 1
ATOM 672 O O . THR A 1 89 ? 3.932 -36.413 -7.210 1.00 51.19 89 THR A O 1
ATOM 675 N N . LEU A 1 90 ? 4.072 -38.276 -5.962 1.00 48.16 90 LEU A N 1
ATOM 676 C CA . LEU A 1 90 ? 5.513 -38.258 -5.760 1.00 48.16 90 LEU A CA 1
ATOM 677 C C . LEU A 1 90 ? 6.257 -38.456 -7.102 1.00 48.16 90 LEU A C 1
ATOM 679 O O . LEU A 1 90 ? 6.019 -39.433 -7.813 1.00 48.16 90 LEU A O 1
ATOM 683 N N . GLY A 1 91 ? 7.234 -37.593 -7.401 1.00 46.78 91 GLY A N 1
ATOM 684 C CA . GLY A 1 91 ? 8.468 -38.063 -8.045 1.00 46.78 91 GLY A CA 1
ATOM 685 C C . GLY A 1 91 ? 8.699 -37.813 -9.539 1.00 46.78 91 GLY A C 1
ATOM 686 O O . GLY A 1 91 ? 9.518 -38.519 -10.125 1.00 46.78 91 GLY A O 1
ATOM 687 N N . LYS A 1 92 ? 8.086 -36.812 -10.179 1.00 44.34 92 LYS A N 1
ATOM 688 C CA . LYS A 1 92 ? 8.667 -36.261 -11.418 1.00 44.34 92 LYS A CA 1
ATOM 689 C C . LYS A 1 92 ? 9.018 -34.803 -11.199 1.00 44.34 92 LYS A C 1
ATOM 691 O O . LYS A 1 92 ? 8.134 -33.988 -10.963 1.00 44.34 92 LYS A O 1
ATOM 696 N N . ALA A 1 93 ? 10.314 -34.499 -11.264 1.00 51.41 93 ALA A N 1
ATOM 697 C CA . ALA A 1 93 ? 10.773 -33.129 -11.404 1.00 51.41 93 ALA A CA 1
ATOM 698 C C . ALA A 1 93 ? 9.989 -32.489 -12.556 1.00 51.41 93 ALA A C 1
ATOM 700 O O . ALA A 1 93 ? 9.911 -33.072 -13.644 1.00 51.41 93 ALA A O 1
ATOM 701 N N . LEU A 1 94 ? 9.383 -31.326 -12.307 1.00 53.44 94 LEU A N 1
ATOM 702 C CA . LEU A 1 94 ? 8.897 -30.492 -13.397 1.00 53.44 94 LEU A CA 1
ATOM 703 C C . LEU A 1 94 ? 10.085 -30.269 -14.340 1.00 53.44 94 LEU A C 1
ATOM 705 O O . LEU A 1 94 ? 11.194 -30.027 -13.849 1.00 53.44 94 LEU A O 1
ATOM 709 N N . PRO A 1 95 ? 9.900 -30.422 -15.663 1.00 45.69 95 PRO A N 1
ATOM 710 C CA . PRO A 1 95 ? 10.978 -30.173 -16.599 1.00 45.69 95 PRO A CA 1
ATOM 711 C C . PRO A 1 95 ? 11.503 -28.772 -16.314 1.00 45.69 95 PRO A C 1
ATOM 713 O O . PRO A 1 95 ? 10.726 -27.817 -16.266 1.00 45.69 95 PRO A O 1
ATOM 716 N N . VAL A 1 96 ? 12.809 -28.683 -16.054 1.00 55.22 96 VAL A N 1
ATOM 717 C CA . VAL A 1 96 ? 13.509 -27.408 -15.934 1.00 55.22 96 VAL A CA 1
ATOM 718 C C . VAL A 1 96 ? 13.136 -26.628 -17.184 1.00 55.22 96 VAL A C 1
ATOM 720 O O . VAL A 1 96 ? 13.472 -27.040 -18.296 1.00 55.22 96 VAL A O 1
ATOM 723 N N . LEU A 1 97 ? 12.355 -25.561 -17.013 1.00 52.59 97 LEU A N 1
ATOM 724 C CA . LEU A 1 97 ? 12.113 -24.613 -18.083 1.00 52.59 97 LEU A CA 1
ATOM 725 C C . LEU A 1 97 ? 13.480 -24.002 -18.375 1.00 52.59 97 LEU A C 1
ATOM 727 O O . LEU A 1 97 ? 13.952 -23.138 -17.640 1.00 52.59 97 LEU A O 1
ATOM 731 N N . ASN A 1 98 ? 14.155 -24.527 -19.397 1.00 45.69 98 ASN A N 1
ATOM 732 C CA . ASN A 1 98 ? 15.323 -23.883 -19.966 1.00 45.69 98 ASN A CA 1
ATOM 733 C C . ASN A 1 98 ? 14.837 -22.542 -20.510 1.00 45.69 98 ASN A C 1
ATOM 735 O O . ASN A 1 98 ? 14.218 -22.481 -21.573 1.00 45.69 98 ASN A O 1
ATOM 739 N N . ASN A 1 99 ? 15.066 -21.487 -19.737 1.00 32.50 99 ASN A N 1
ATOM 740 C CA . ASN A 1 99 ? 14.937 -20.132 -20.225 1.00 32.50 99 ASN A CA 1
ATOM 741 C C . ASN A 1 99 ? 16.118 -19.869 -21.180 1.00 32.50 99 ASN A C 1
ATOM 743 O O . ASN A 1 99 ? 17.249 -20.185 -20.794 1.00 32.50 99 ASN A O 1
ATOM 747 N N . PRO A 1 100 ? 15.888 -19.368 -22.406 1.00 46.12 100 PRO A N 1
ATOM 748 C CA . PRO A 1 100 ? 16.968 -18.852 -23.241 1.00 46.12 100 PRO A CA 1
ATOM 749 C C . PRO A 1 100 ? 17.672 -17.652 -22.590 1.00 46.12 100 PRO A C 1
ATOM 751 O O . PRO A 1 100 ? 17.048 -16.968 -21.741 1.00 46.12 100 PRO A O 1
#

Secondary structure (DSSP, 8-state):
----S--SSS-----GGG-GGGT--HHHHHHHTT-S---PPPHHHHHHHHTS-GGGS--HHHH---SSPPPPGGG-STTHHHHHHHSS----PPP-----